Protein AF-A0A958MC51-F1 (afdb_monomer_lite)

Sequence (152 aa):
MKPKHVLAVIFLFAISQLSAQVNYDEGRIQIDGIQLLQDSNDENAYYYLTRFARLSTKEDGSYEILCIKYVGEGESTSGGLFHALIEFSLPQDVVEAVQAKLKQQVGDRAYIAGPVPMKQITNENTNEVGQFNVVSSILTNTNGEDAFTSNV

Structure (mmCIF, N/CA/C/O backbone):
data_AF-A0A958MC51-F1
#
_entry.id   AF-A0A958MC51-F1
#
loop_
_atom_site.group_PDB
_atom_site.id
_atom_site.type_symbol
_atom_site.label_atom_id
_atom_site.label_alt_id
_atom_site.label_comp_id
_atom_site.label_asym_id
_atom_site.label_entity_id
_atom_site.label_seq_id
_atom_site.pdbx_PDB_ins_code
_atom_site.Cartn_x
_atom_site.Cartn_y
_atom_site.Cartn_z
_atom_site.occupancy
_atom_site.B_iso_or_equiv
_atom_site.auth_seq_id
_atom_site.auth_comp_id
_atom_site.auth_asym_id
_atom_site.auth_atom_id
_atom_site.pdbx_PDB_model_num
ATOM 1 N N . MET A 1 1 ? 27.146 39.499 -15.225 1.00 53.25 1 MET A N 1
ATOM 2 C CA . MET A 1 1 ? 26.713 39.032 -13.884 1.00 53.25 1 MET A CA 1
ATOM 3 C C . MET A 1 1 ? 27.917 38.478 -13.137 1.00 53.25 1 MET A C 1
ATOM 5 O O . MET A 1 1 ? 28.660 37.708 -13.729 1.00 53.25 1 MET A O 1
ATOM 9 N N . LYS A 1 2 ? 28.159 38.893 -11.883 1.00 45.25 2 LYS A N 1
ATOM 10 C CA . LYS A 1 2 ? 29.266 38.350 -11.068 1.00 45.25 2 LYS A CA 1
ATOM 11 C C . LYS A 1 2 ? 29.066 36.830 -10.876 1.00 45.25 2 LYS A C 1
ATOM 13 O O . LYS A 1 2 ? 27.921 36.424 -10.675 1.00 45.25 2 LYS A O 1
ATOM 18 N N . PRO A 1 3 ? 30.130 36.004 -10.869 1.00 57.25 3 PRO A N 1
ATOM 19 C CA . PRO A 1 3 ? 30.031 34.534 -10.834 1.00 57.25 3 PRO A CA 1
ATOM 20 C C . PRO A 1 3 ? 29.259 33.994 -9.617 1.00 57.25 3 PRO A C 1
ATOM 22 O O . PRO A 1 3 ? 28.643 32.936 -9.686 1.00 57.25 3 PRO A O 1
ATOM 25 N N . LYS A 1 4 ? 29.193 34.774 -8.531 1.00 51.88 4 LYS A N 1
ATOM 26 C CA . LYS A 1 4 ? 28.418 34.465 -7.319 1.00 51.88 4 LYS A CA 1
ATOM 27 C C . LYS A 1 4 ? 26.897 34.419 -7.544 1.00 51.88 4 LYS A C 1
ATOM 29 O O . LYS A 1 4 ? 26.209 33.710 -6.825 1.00 51.88 4 LYS A O 1
ATOM 34 N N . HIS A 1 5 ? 26.372 35.139 -8.540 1.00 52.62 5 HIS A N 1
ATOM 35 C CA . HIS A 1 5 ? 24.936 35.145 -8.853 1.00 52.62 5 HIS A CA 1
ATOM 36 C C . HIS A 1 5 ? 24.532 34.025 -9.819 1.00 52.62 5 HIS A C 1
ATOM 38 O O . HIS A 1 5 ? 23.377 33.626 -9.828 1.00 52.62 5 HIS A O 1
ATOM 44 N N . VAL A 1 6 ? 25.477 33.491 -10.601 1.00 58.19 6 VAL A N 1
ATOM 45 C CA . VAL A 1 6 ? 25.227 32.358 -11.510 1.00 58.19 6 VAL A CA 1
ATOM 46 C C . VAL A 1 6 ? 25.055 31.062 -10.713 1.00 58.19 6 VAL A C 1
ATOM 48 O O . VAL A 1 6 ? 24.147 30.287 -10.992 1.00 58.19 6 VAL A O 1
ATOM 51 N N . LEU A 1 7 ? 25.854 30.871 -9.657 1.00 56.41 7 LEU A N 1
ATOM 52 C CA . LEU A 1 7 ? 25.758 29.694 -8.788 1.00 56.41 7 LEU A CA 1
ATOM 53 C C . LEU A 1 7 ? 24.426 29.639 -8.013 1.00 56.41 7 LEU A C 1
ATOM 55 O O . LEU A 1 7 ? 23.844 28.571 -7.859 1.00 56.41 7 LEU A O 1
ATOM 59 N N . ALA A 1 8 ? 23.910 30.796 -7.585 1.00 58.12 8 ALA A N 1
ATOM 60 C CA . ALA A 1 8 ? 22.628 30.891 -6.884 1.00 58.12 8 ALA A CA 1
ATOM 61 C C . ALA A 1 8 ? 21.424 30.563 -7.788 1.00 58.12 8 ALA A C 1
ATOM 63 O O . ALA A 1 8 ? 20.458 29.965 -7.327 1.00 58.12 8 ALA A O 1
ATOM 64 N N . VAL A 1 9 ? 21.493 30.905 -9.080 1.00 58.91 9 VAL A N 1
ATOM 65 C CA . VAL A 1 9 ? 20.435 30.590 -10.057 1.00 58.91 9 VAL A CA 1
ATOM 66 C C . VAL A 1 9 ? 20.430 29.100 -10.423 1.00 58.91 9 VAL A C 1
ATOM 68 O O . VAL A 1 9 ? 19.359 28.524 -10.583 1.00 58.91 9 VAL A O 1
ATOM 71 N N . ILE A 1 10 ? 21.599 28.450 -10.477 1.00 58.94 10 ILE A N 1
ATOM 72 C CA . ILE A 1 10 ? 21.706 26.995 -10.703 1.00 58.94 10 ILE A CA 1
ATOM 73 C C . ILE A 1 10 ? 21.159 26.206 -9.503 1.00 58.94 10 ILE A C 1
ATOM 75 O O . ILE A 1 10 ? 20.482 25.200 -9.691 1.00 58.94 10 ILE A O 1
ATOM 79 N N . PHE A 1 11 ? 21.379 26.686 -8.274 1.00 56.31 11 PHE A N 1
ATOM 80 C CA . PHE A 1 11 ? 20.831 26.045 -7.073 1.00 56.31 11 PHE A CA 1
ATOM 81 C C . PHE A 1 11 ? 19.300 26.184 -6.971 1.00 56.31 11 PHE A C 1
ATOM 83 O O . PHE A 1 11 ? 18.637 25.288 -6.459 1.00 56.31 11 PHE A O 1
ATOM 90 N N . LEU A 1 12 ? 18.720 27.266 -7.507 1.00 54.22 12 LEU A N 1
ATOM 91 C CA . LEU A 1 12 ? 17.267 27.486 -7.498 1.00 54.22 12 LEU A CA 1
ATOM 92 C C . LEU A 1 12 ? 16.503 26.568 -8.474 1.00 54.22 12 LEU A C 1
ATOM 94 O O . LEU A 1 12 ? 15.337 26.272 -8.236 1.00 54.22 12 LEU A O 1
ATOM 98 N N . PHE A 1 13 ? 17.153 26.091 -9.543 1.00 54.00 13 PHE A N 1
ATOM 99 C CA . PHE A 1 13 ? 16.552 25.168 -10.519 1.00 54.00 13 PHE A CA 1
ATOM 100 C C . PHE A 1 13 ? 16.554 23.699 -10.068 1.00 54.00 13 PHE A C 1
ATOM 102 O O . PHE A 1 13 ? 15.810 22.895 -10.620 1.00 54.00 13 PHE A O 1
ATOM 109 N N . ALA A 1 14 ? 17.347 23.341 -9.055 1.00 53.62 14 ALA A N 1
ATOM 110 C CA . ALA A 1 14 ? 17.442 21.966 -8.557 1.00 53.62 14 ALA A CA 1
ATOM 111 C C . ALA A 1 14 ? 16.304 21.572 -7.591 1.00 53.62 14 ALA A C 1
ATOM 113 O O . ALA A 1 14 ? 16.245 20.429 -7.153 1.00 53.62 14 ALA A O 1
ATOM 114 N N . ILE A 1 15 ? 15.416 22.510 -7.233 1.00 54.56 15 ILE A N 1
ATOM 115 C CA . ILE A 1 15 ? 14.360 22.306 -6.221 1.00 54.56 15 ILE A CA 1
ATOM 116 C C . ILE A 1 15 ? 12.988 22.039 -6.869 1.00 54.56 15 ILE A C 1
ATOM 118 O O . ILE A 1 15 ? 12.050 21.593 -6.212 1.00 54.56 15 ILE A O 1
ATOM 122 N N . SER A 1 16 ? 12.842 22.270 -8.172 1.00 48.97 16 SER A N 1
ATOM 123 C CA . SER A 1 16 ? 11.618 21.927 -8.893 1.00 48.97 16 SER A CA 1
ATOM 124 C C . SER A 1 16 ? 11.650 20.464 -9.334 1.00 48.97 16 SER A C 1
ATOM 126 O O . SER A 1 16 ? 12.614 20.067 -9.977 1.00 48.97 16 SER A O 1
ATOM 128 N N . GLN A 1 17 ? 10.550 19.737 -9.102 1.00 47.09 17 GLN A N 1
ATOM 129 C CA . GLN A 1 17 ? 10.230 18.387 -9.610 1.00 47.09 17 GLN A CA 1
ATOM 130 C C . GLN A 1 17 ? 10.536 17.189 -8.674 1.00 47.09 17 GLN A C 1
ATOM 132 O O . GLN A 1 17 ? 11.010 16.156 -9.126 1.00 47.09 17 GLN A O 1
ATOM 137 N N . LEU A 1 18 ? 10.187 17.259 -7.381 1.00 50.78 18 LEU A N 1
ATOM 138 C CA . LEU A 1 18 ? 9.808 16.047 -6.626 1.00 50.78 18 LEU A CA 1
ATOM 139 C C . LEU A 1 18 ? 8.283 16.003 -6.506 1.00 50.78 18 LEU A C 1
ATOM 141 O O . LEU A 1 18 ? 7.686 16.305 -5.476 1.00 50.78 18 LEU A O 1
ATOM 145 N N . SER A 1 19 ? 7.621 15.709 -7.612 1.00 52.91 19 SER A N 1
ATOM 146 C CA . SER A 1 19 ? 6.222 15.305 -7.596 1.00 52.91 19 SER A CA 1
ATOM 147 C C . SER A 1 19 ? 6.164 13.996 -8.354 1.00 52.91 19 SER A C 1
ATOM 149 O O . SER A 1 19 ? 6.479 13.968 -9.538 1.00 52.91 19 SER A O 1
ATOM 151 N N . ALA A 1 20 ? 5.827 12.920 -7.645 1.00 58.19 20 ALA A N 1
ATOM 152 C CA . ALA A 1 20 ? 5.532 11.629 -8.245 1.00 58.19 20 ALA A CA 1
ATOM 153 C C . ALA A 1 20 ? 4.269 11.793 -9.098 1.00 58.19 20 ALA A C 1
ATOM 155 O O . ALA A 1 20 ? 3.140 11.703 -8.611 1.00 58.19 20 ALA A O 1
ATOM 156 N N . GLN A 1 21 ? 4.473 12.162 -10.355 1.00 72.62 21 GLN A N 1
ATOM 157 C CA . GLN A 1 21 ? 3.451 12.191 -11.378 1.00 72.62 21 GLN A CA 1
ATOM 158 C C . GLN A 1 21 ? 3.576 10.870 -12.129 1.00 72.62 21 GLN A C 1
ATOM 160 O O . GLN A 1 21 ? 4.661 10.477 -12.540 1.00 72.62 21 GLN A O 1
ATOM 165 N N . VAL A 1 22 ? 2.469 10.148 -12.238 1.00 75.75 22 VAL A N 1
ATOM 166 C CA . VAL A 1 22 ? 2.432 8.849 -12.909 1.00 75.75 22 VAL A CA 1
ATOM 167 C C . VAL A 1 22 ? 1.743 8.986 -14.256 1.00 75.75 22 VAL A C 1
ATOM 169 O O . VAL A 1 22 ? 0.807 9.777 -14.410 1.00 75.75 22 VAL A O 1
ATOM 172 N N . ASN A 1 23 ? 2.188 8.196 -15.225 1.00 77.50 23 ASN A N 1
ATOM 173 C CA . ASN A 1 23 ? 1.525 8.077 -16.514 1.00 77.50 23 ASN A CA 1
ATOM 174 C C . ASN A 1 23 ? 0.292 7.172 -16.341 1.00 77.50 23 ASN A C 1
ATOM 176 O O . ASN A 1 23 ? 0.410 5.971 -16.106 1.00 77.50 23 ASN A O 1
ATOM 180 N N . TYR A 1 24 ? -0.909 7.757 -16.393 1.00 75.56 24 TYR A N 1
ATOM 181 C CA . TYR A 1 24 ? -2.165 7.016 -16.193 1.00 75.56 24 TYR A CA 1
ATOM 182 C C . TYR A 1 24 ? -2.581 6.191 -17.420 1.00 75.56 24 TYR A C 1
ATOM 184 O O . TYR A 1 24 ? -3.139 5.096 -17.273 1.00 75.56 24 TYR A O 1
ATOM 192 N N . ASP A 1 25 ? -2.299 6.719 -18.612 1.00 74.00 25 ASP A N 1
ATOM 193 C CA . ASP A 1 25 ? -2.721 6.135 -19.888 1.00 74.00 25 ASP A CA 1
ATOM 194 C C . ASP A 1 25 ? -1.601 5.341 -20.576 1.00 74.00 25 ASP A C 1
ATOM 196 O O . ASP A 1 25 ? -1.862 4.310 -21.197 1.00 74.00 25 ASP A O 1
ATOM 200 N N . GLU A 1 26 ? -0.349 5.775 -20.423 1.00 76.69 26 GLU A N 1
ATOM 201 C CA . GLU A 1 26 ? 0.831 5.178 -21.059 1.00 76.69 26 GLU A CA 1
ATOM 202 C C . GLU A 1 26 ? 1.701 4.428 -20.041 1.00 76.69 26 GLU A C 1
ATOM 204 O O . GLU A 1 26 ? 1.719 4.757 -18.859 1.00 76.69 26 GLU A O 1
ATOM 209 N N . GLY A 1 27 ? 2.408 3.380 -20.479 1.00 77.31 27 GLY A N 1
ATOM 210 C CA . GLY A 1 27 ? 3.304 2.614 -19.598 1.00 77.31 27 GLY A CA 1
ATOM 211 C C . GLY A 1 27 ? 2.596 1.801 -18.503 1.00 77.31 27 GLY A C 1
ATOM 212 O O . GLY A 1 27 ? 3.249 1.282 -17.599 1.00 77.31 27 GLY A O 1
ATOM 213 N N . ARG A 1 28 ? 1.264 1.661 -18.568 1.00 88.56 28 ARG A N 1
ATOM 214 C CA . ARG A 1 28 ? 0.487 0.857 -17.616 1.00 88.56 28 ARG A CA 1
ATOM 215 C C . ARG A 1 28 ? 0.729 -0.633 -17.830 1.00 88.56 28 ARG A C 1
ATOM 217 O O . ARG A 1 28 ? 0.524 -1.161 -18.922 1.00 88.56 28 ARG A O 1
ATOM 224 N N . ILE A 1 29 ? 1.061 -1.326 -16.748 1.00 92.94 29 ILE A N 1
ATOM 225 C CA . ILE A 1 29 ? 1.301 -2.771 -16.741 1.00 92.94 29 ILE A CA 1
ATOM 226 C C . ILE A 1 29 ? 0.417 -3.412 -15.672 1.00 92.94 29 ILE A C 1
ATOM 228 O O . ILE A 1 29 ? 0.123 -2.803 -14.646 1.00 92.94 29 ILE A O 1
ATOM 232 N N . GLN A 1 30 ? -0.027 -4.646 -15.904 1.00 93.75 30 GLN A N 1
ATOM 233 C CA . GLN A 1 30 ? -0.731 -5.433 -14.899 1.00 93.75 30 GLN A CA 1
ATOM 234 C C . GLN A 1 30 ? -0.004 -6.755 -14.673 1.00 93.75 30 GLN A C 1
ATOM 236 O O . GLN A 1 30 ? 0.207 -7.518 -15.612 1.00 93.75 30 GLN A O 1
ATOM 241 N N . ILE A 1 31 ? 0.354 -7.028 -13.420 1.00 94.44 31 ILE A N 1
ATOM 242 C CA . ILE A 1 31 ? 1.062 -8.243 -13.000 1.00 94.44 31 ILE A CA 1
ATOM 243 C C . ILE A 1 31 ? 0.278 -8.861 -11.849 1.00 94.44 31 ILE A C 1
ATOM 245 O O . ILE A 1 31 ? 0.003 -8.189 -10.863 1.00 94.44 31 ILE A O 1
ATOM 249 N N . ASP A 1 32 ? -0.126 -10.126 -11.983 1.00 91.69 32 ASP A N 1
ATOM 250 C CA . ASP A 1 32 ? -0.920 -10.856 -10.977 1.00 91.69 32 ASP A CA 1
ATOM 251 C C . ASP A 1 32 ? -2.171 -10.097 -10.500 1.00 91.69 32 ASP A C 1
ATOM 253 O O . ASP A 1 32 ? -2.598 -10.163 -9.348 1.00 91.69 32 ASP A O 1
ATOM 257 N N . GLY A 1 33 ? -2.773 -9.332 -11.408 1.00 90.31 33 GLY A N 1
ATOM 258 C CA . GLY A 1 33 ? -3.933 -8.508 -11.107 1.00 90.31 33 GLY A CA 1
ATOM 259 C C . GLY A 1 33 ? -3.614 -7.153 -10.469 1.00 90.31 33 GLY A C 1
ATOM 260 O O . GLY A 1 33 ? -4.533 -6.346 -10.371 1.00 90.31 33 GLY A O 1
ATOM 261 N N . ILE A 1 34 ? -2.366 -6.874 -10.084 1.00 92.56 34 ILE A N 1
ATOM 262 C CA . ILE A 1 34 ? -1.908 -5.591 -9.533 1.00 92.56 34 ILE A CA 1
ATOM 263 C C . ILE A 1 34 ? -1.566 -4.647 -10.683 1.00 92.56 34 ILE A C 1
ATOM 265 O O . ILE A 1 34 ? -0.808 -5.000 -11.587 1.00 92.56 34 ILE A O 1
ATOM 269 N N . GLN A 1 35 ? -2.143 -3.448 -10.651 1.00 93.62 35 GLN A N 1
ATOM 270 C CA . GLN A 1 35 ? -1.885 -2.417 -11.648 1.00 93.62 35 GLN A CA 1
ATOM 271 C C . GLN A 1 35 ? -0.650 -1.608 -11.255 1.00 93.62 35 GLN A C 1
ATOM 273 O O . GLN A 1 35 ? -0.570 -1.095 -10.139 1.00 93.62 35 GLN A O 1
ATOM 278 N N . LEU A 1 36 ? 0.273 -1.480 -12.202 1.00 94.50 36 LEU A N 1
ATOM 279 C CA . LEU A 1 36 ? 1.492 -0.694 -12.114 1.00 94.50 36 LEU A CA 1
ATOM 280 C C . LEU A 1 36 ? 1.403 0.492 -13.075 1.00 94.50 36 LEU A C 1
ATOM 282 O O . LEU A 1 36 ? 1.006 0.331 -14.233 1.00 94.50 36 LEU A O 1
ATOM 286 N N . LEU A 1 37 ? 1.775 1.668 -12.586 1.00 93.69 37 LEU A N 1
ATOM 287 C CA . LEU A 1 37 ? 1.835 2.914 -13.340 1.00 93.69 37 LEU A CA 1
ATOM 288 C C . LEU A 1 37 ? 3.278 3.402 -13.372 1.00 93.69 37 LEU A C 1
ATOM 290 O O . LEU A 1 37 ? 3.907 3.519 -12.321 1.00 93.69 37 LEU A O 1
ATOM 294 N N . GLN A 1 38 ? 3.792 3.675 -14.564 1.00 94.38 38 GLN A N 1
ATOM 295 C CA . GLN A 1 38 ? 5.144 4.194 -14.738 1.00 94.38 38 GLN A CA 1
ATOM 296 C C . GLN A 1 38 ? 5.236 5.634 -14.211 1.00 94.38 38 GLN A C 1
ATOM 298 O O . GLN A 1 38 ? 4.301 6.424 -14.386 1.00 94.38 38 GLN A O 1
ATOM 303 N N . ASP A 1 39 ? 6.349 5.977 -13.568 1.00 91.50 39 ASP A N 1
ATOM 304 C CA . ASP A 1 39 ? 6.671 7.363 -13.224 1.00 91.50 39 ASP A CA 1
ATOM 305 C C . ASP A 1 39 ? 6.864 8.187 -14.508 1.00 91.50 39 ASP A C 1
ATOM 307 O O . ASP A 1 39 ? 7.428 7.711 -15.495 1.00 91.50 39 ASP A O 1
ATOM 311 N N . SER A 1 40 ? 6.390 9.432 -14.518 1.00 88.88 40 SER A N 1
ATOM 312 C CA . SER A 1 40 ? 6.496 10.301 -15.693 1.00 88.88 40 SER A CA 1
ATOM 313 C C . SER A 1 40 ? 7.914 10.824 -15.937 1.00 88.88 40 SER A C 1
ATOM 315 O O . SER A 1 40 ? 8.200 11.316 -17.025 1.00 88.88 40 SER A O 1
ATOM 317 N N . ASN A 1 41 ? 8.782 10.771 -14.926 1.00 89.69 41 ASN A N 1
ATOM 318 C CA . ASN A 1 41 ? 10.146 11.296 -14.948 1.00 89.69 41 ASN A CA 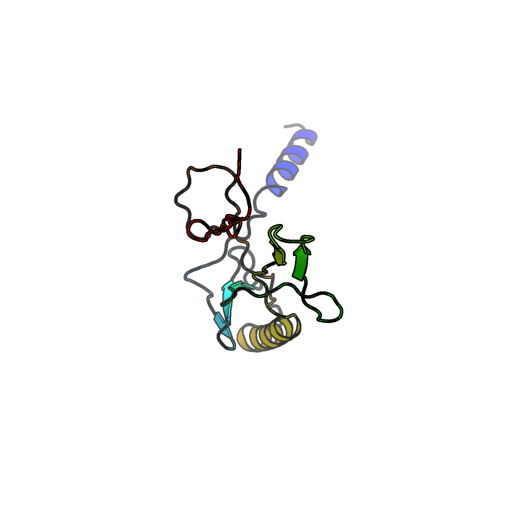1
ATOM 319 C C . ASN A 1 41 ? 11.217 10.189 -14.909 1.00 89.69 41 ASN A C 1
ATOM 321 O O . ASN A 1 41 ? 12.371 10.466 -15.237 1.00 89.69 41 ASN A O 1
ATOM 325 N N . ASP A 1 42 ? 10.864 8.957 -14.525 1.00 91.12 42 ASP A N 1
ATOM 326 C CA . ASP A 1 42 ? 11.756 7.789 -14.533 1.00 91.12 42 ASP A CA 1
ATOM 327 C C . ASP A 1 42 ? 11.093 6.585 -15.218 1.00 91.12 42 ASP A C 1
ATOM 329 O O . ASP A 1 42 ? 10.239 5.902 -14.654 1.00 91.12 42 ASP A O 1
ATOM 333 N N . GLU A 1 43 ? 11.559 6.265 -16.428 1.00 92.00 43 GLU A N 1
ATOM 334 C CA . GLU A 1 43 ? 11.046 5.151 -17.233 1.00 92.00 43 GLU A CA 1
ATOM 335 C C . GLU A 1 43 ? 11.221 3.768 -16.567 1.00 92.00 43 GLU A C 1
ATOM 337 O O . GLU A 1 43 ? 10.575 2.793 -16.966 1.00 92.00 43 GLU A O 1
ATOM 342 N N . ASN A 1 44 ? 12.087 3.652 -15.556 1.00 95.12 44 ASN A N 1
ATOM 343 C CA . ASN A 1 44 ? 12.310 2.406 -14.823 1.00 95.12 44 ASN A CA 1
ATOM 344 C C . ASN A 1 44 ? 11.505 2.329 -13.520 1.00 95.12 44 ASN A C 1
ATOM 346 O O . ASN A 1 44 ? 11.443 1.251 -12.928 1.00 95.12 44 ASN A O 1
ATOM 350 N N . ALA A 1 45 ? 10.895 3.423 -13.067 1.00 95.44 45 ALA A N 1
ATOM 351 C CA . ALA A 1 45 ? 10.141 3.463 -11.822 1.00 95.44 45 ALA A CA 1
ATOM 352 C C . ALA A 1 45 ? 8.658 3.177 -12.063 1.00 95.44 45 ALA A C 1
ATOM 354 O O . ALA A 1 45 ? 8.031 3.750 -12.953 1.00 95.44 45 ALA A O 1
ATOM 355 N N . TYR A 1 46 ? 8.081 2.308 -11.235 1.00 95.19 46 TYR A N 1
ATOM 356 C CA . TYR A 1 46 ? 6.671 1.940 -11.307 1.00 95.19 46 TYR A CA 1
ATOM 357 C C . TYR A 1 46 ? 6.022 2.004 -9.923 1.00 95.19 46 TYR A C 1
ATOM 359 O O . TYR A 1 46 ? 6.544 1.457 -8.952 1.00 95.19 46 TYR A O 1
ATOM 367 N N . TYR A 1 47 ? 4.849 2.621 -9.828 1.00 94.06 47 TYR A N 1
ATOM 368 C CA . TYR A 1 47 ? 4.030 2.641 -8.615 1.00 94.06 47 TYR A CA 1
ATOM 369 C C . TYR A 1 47 ? 2.877 1.658 -8.736 1.00 94.06 47 TYR A C 1
ATOM 371 O O . TYR A 1 47 ? 2.287 1.522 -9.808 1.00 94.06 47 TYR A O 1
ATOM 379 N N . TYR A 1 48 ? 2.512 1.001 -7.638 1.00 92.69 48 TYR A N 1
ATOM 380 C CA . TYR A 1 48 ? 1.363 0.102 -7.621 1.00 92.69 48 TYR A CA 1
ATOM 381 C C . TYR A 1 48 ? 0.096 0.795 -7.118 1.00 92.69 48 TYR A C 1
ATOM 383 O O . TYR A 1 48 ? 0.116 1.587 -6.174 1.00 92.69 48 TYR A O 1
ATOM 391 N N . LEU A 1 49 ? -1.039 0.434 -7.712 1.00 88.81 49 LEU A N 1
ATOM 392 C CA . LEU A 1 49 ? -2.356 0.711 -7.150 1.00 88.81 49 LEU A CA 1
ATOM 393 C C . LEU A 1 49 ? -2.813 -0.493 -6.332 1.00 88.81 49 LEU A C 1
ATOM 395 O O . LEU A 1 49 ? -2.938 -1.605 -6.853 1.00 88.81 49 LEU A O 1
ATOM 399 N N . THR A 1 50 ? -3.081 -0.270 -5.045 1.00 80.50 50 THR A N 1
ATOM 400 C CA . THR A 1 50 ? -3.700 -1.307 -4.222 1.00 80.50 50 THR A CA 1
ATOM 401 C C . THR A 1 50 ? -5.161 -1.507 -4.625 1.00 80.50 50 THR A C 1
ATOM 403 O O . THR A 1 50 ? -5.887 -0.558 -4.919 1.00 80.50 50 THR A O 1
ATOM 406 N N . ARG A 1 51 ? -5.601 -2.767 -4.639 1.00 74.88 51 ARG A N 1
ATOM 407 C CA . ARG A 1 51 ? -6.984 -3.138 -4.974 1.00 74.88 51 ARG A CA 1
ATOM 408 C C . ARG A 1 51 ? -7.914 -3.113 -3.770 1.00 74.88 51 ARG A C 1
ATOM 410 O O . ARG A 1 51 ? -9.125 -3.033 -3.946 1.00 74.88 51 ARG A O 1
ATOM 417 N N . PHE A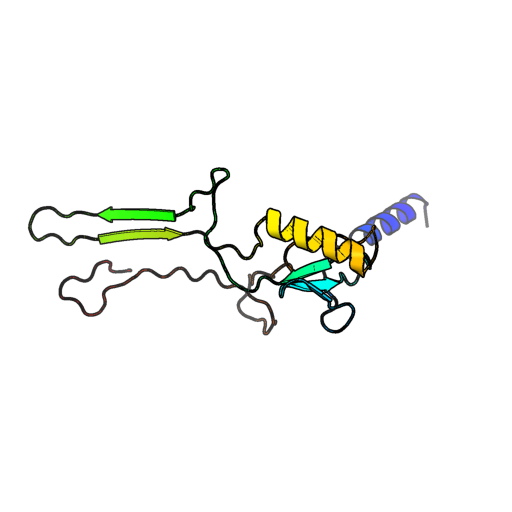 1 52 ? -7.361 -3.254 -2.572 1.00 79.56 52 PHE A N 1
ATOM 418 C CA . PHE A 1 52 ? -8.124 -3.358 -1.341 1.00 79.56 52 PHE A CA 1
ATOM 419 C C . PHE A 1 52 ? -7.340 -2.739 -0.191 1.00 79.56 52 PHE A C 1
ATOM 421 O O . PHE A 1 52 ? -6.118 -2.857 -0.105 1.00 79.56 52 PHE A O 1
ATOM 428 N N . ALA A 1 53 ? -8.071 -2.073 0.693 1.00 82.44 53 ALA A N 1
ATOM 429 C CA . ALA A 1 53 ? -7.532 -1.638 1.965 1.00 82.44 53 ALA A CA 1
ATOM 430 C C . ALA A 1 53 ? -7.343 -2.858 2.879 1.00 82.44 53 ALA A C 1
ATOM 432 O O . ALA A 1 53 ? -8.107 -3.826 2.795 1.00 82.44 53 ALA A O 1
ATOM 433 N N . ARG A 1 54 ? -6.345 -2.814 3.758 1.00 84.19 54 ARG A N 1
ATOM 434 C CA . ARG A 1 54 ? -6.083 -3.880 4.736 1.00 84.19 54 ARG A CA 1
ATOM 435 C C . ARG A 1 54 ? -5.907 -3.306 6.135 1.00 84.19 54 ARG A C 1
ATOM 437 O O . ARG A 1 54 ? -5.581 -2.134 6.277 1.00 84.19 54 ARG A O 1
ATOM 444 N N . LEU A 1 55 ? -6.086 -4.139 7.156 1.00 87.38 55 LEU A N 1
ATOM 445 C CA . LEU A 1 55 ? -5.660 -3.791 8.511 1.00 87.38 55 LEU A CA 1
ATOM 446 C C . LEU A 1 55 ? -4.134 -3.759 8.570 1.00 87.38 55 LEU A C 1
ATOM 448 O O . LEU A 1 55 ? -3.484 -4.650 8.018 1.00 87.38 55 LEU A O 1
ATOM 452 N N . SER A 1 56 ? -3.589 -2.756 9.253 1.00 85.25 56 SER A N 1
ATOM 453 C CA . SER A 1 56 ? -2.165 -2.709 9.565 1.00 85.25 56 SER A CA 1
ATOM 454 C C . SER A 1 56 ? -1.771 -3.906 10.433 1.00 85.25 56 SER A C 1
ATOM 456 O O . SER A 1 56 ? -2.566 -4.409 11.240 1.00 85.25 56 SER A O 1
ATOM 458 N N . THR A 1 57 ? -0.537 -4.362 10.260 1.00 86.69 57 THR A N 1
ATOM 459 C CA . THR A 1 57 ? 0.061 -5.472 11.002 1.00 86.69 57 THR A CA 1
ATOM 460 C C . THR A 1 57 ? 1.411 -5.058 11.562 1.00 86.69 57 THR A C 1
ATOM 462 O O . THR A 1 57 ? 2.189 -4.399 10.876 1.00 86.69 57 THR A O 1
ATOM 465 N N . LYS A 1 58 ? 1.721 -5.511 12.775 1.00 85.56 58 LYS A N 1
ATOM 466 C CA . LYS A 1 58 ? 3.042 -5.360 13.393 1.00 85.56 58 LYS A CA 1
ATOM 467 C C . LYS A 1 58 ? 4.075 -6.267 12.722 1.00 85.56 58 LYS A C 1
ATOM 469 O O . LYS A 1 58 ? 3.735 -7.139 11.924 1.00 85.56 58 LYS A O 1
ATOM 474 N N . GLU A 1 59 ? 5.337 -6.117 13.121 1.00 85.06 59 GLU A N 1
ATOM 475 C CA . GLU A 1 59 ? 6.452 -6.960 12.661 1.00 85.06 59 GLU A CA 1
ATOM 476 C C . GLU A 1 59 ? 6.237 -8.461 12.930 1.00 85.06 59 GLU A C 1
ATOM 478 O O . GLU A 1 59 ? 6.710 -9.298 12.167 1.00 85.06 59 GLU A O 1
ATOM 483 N N . ASP A 1 60 ? 5.494 -8.813 13.984 1.00 89.00 60 ASP A N 1
ATOM 484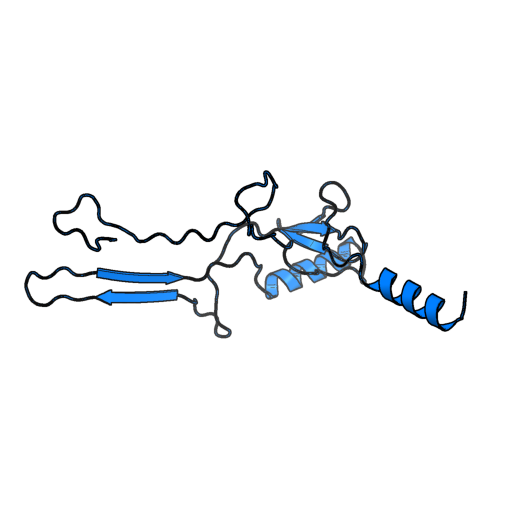 C CA . ASP A 1 60 ? 5.150 -10.200 14.326 1.00 89.00 60 ASP A CA 1
ATOM 485 C C . ASP A 1 60 ? 3.933 -10.752 13.552 1.00 89.00 60 ASP A C 1
ATOM 487 O O . ASP A 1 60 ? 3.541 -11.903 13.750 1.00 89.00 60 ASP A O 1
ATOM 491 N N . GLY A 1 61 ? 3.330 -9.943 12.673 1.00 85.38 61 GLY A N 1
ATOM 492 C CA . GLY A 1 61 ? 2.154 -10.290 11.874 1.00 85.38 61 GLY A CA 1
ATOM 493 C C . GLY A 1 61 ? 0.810 -10.125 12.592 1.00 85.38 61 GLY A C 1
ATOM 494 O O . GLY A 1 61 ? -0.234 -10.343 11.975 1.00 85.38 61 GLY A O 1
ATOM 495 N N . SER A 1 62 ? 0.791 -9.730 13.869 1.00 88.38 62 SER A N 1
ATOM 496 C CA . SER A 1 62 ? -0.457 -9.427 14.579 1.00 88.38 62 SER A CA 1
ATOM 497 C C . SER A 1 62 ? -1.075 -8.110 14.096 1.00 88.38 62 SER A C 1
ATOM 499 O O . SER A 1 62 ? -0.366 -7.180 13.712 1.00 88.38 62 SER A O 1
ATOM 501 N N . TYR A 1 63 ? -2.408 -8.008 14.107 1.00 89.81 63 TYR A N 1
ATOM 502 C CA . TYR A 1 63 ? -3.102 -6.794 13.668 1.00 89.81 63 TYR A CA 1
ATOM 503 C C . TYR A 1 63 ? -2.925 -5.627 14.645 1.00 89.81 63 TYR A C 1
ATOM 505 O O . TYR A 1 63 ? -3.013 -5.790 15.865 1.00 89.81 63 TYR A O 1
ATOM 513 N N . GLU A 1 64 ? -2.776 -4.421 14.100 1.00 86.12 64 GLU A N 1
ATOM 514 C CA . GLU A 1 64 ? -2.830 -3.171 14.860 1.00 86.12 64 GLU A CA 1
ATOM 515 C C . GLU A 1 64 ? -4.281 -2.742 15.087 1.00 86.12 64 GLU A C 1
ATOM 517 O O . GLU A 1 64 ? -4.815 -1.822 14.458 1.00 86.12 64 GLU A O 1
ATOM 522 N N . ILE A 1 65 ? -4.929 -3.457 16.004 1.00 89.62 65 ILE A N 1
ATOM 523 C CA . ILE A 1 65 ? -6.281 -3.165 16.470 1.00 89.62 65 ILE A CA 1
ATOM 524 C C . ILE A 1 65 ? -6.313 -3.058 17.994 1.00 89.62 65 ILE A C 1
ATOM 526 O O . ILE A 1 65 ? -5.609 -3.773 18.708 1.00 89.62 65 ILE A O 1
ATOM 530 N N . LEU A 1 66 ? -7.172 -2.179 18.495 1.00 85.00 66 LEU A N 1
ATOM 531 C CA . LEU A 1 66 ? -7.476 -2.014 19.909 1.00 85.00 66 LEU A CA 1
ATOM 532 C C . LEU A 1 66 ? -8.983 -2.164 20.100 1.00 85.00 66 LEU A C 1
ATOM 534 O O . LEU A 1 66 ? -9.770 -1.468 19.463 1.00 85.00 66 LEU A O 1
ATOM 538 N N . CYS A 1 67 ? -9.370 -3.056 21.009 1.00 87.38 67 CYS A N 1
ATOM 539 C CA . CYS A 1 67 ? -10.749 -3.228 21.439 1.00 87.38 67 CYS A CA 1
ATOM 540 C C . CYS A 1 67 ? -10.807 -3.144 22.966 1.00 87.38 67 CYS A C 1
ATOM 542 O O . CYS A 1 67 ? -10.200 -3.961 23.657 1.00 87.38 67 CYS A O 1
ATOM 544 N N . ILE A 1 68 ? -11.518 -2.151 23.491 1.00 83.94 68 ILE A N 1
ATOM 545 C CA . ILE A 1 68 ? -11.766 -1.981 24.926 1.00 83.94 68 ILE A CA 1
ATOM 546 C C . ILE A 1 68 ? -13.264 -2.118 25.146 1.00 83.94 68 ILE A C 1
ATOM 548 O O . ILE A 1 68 ? -14.032 -1.477 24.439 1.00 83.94 68 ILE A O 1
ATOM 552 N N . LYS A 1 69 ? -13.680 -2.910 26.137 1.00 81.69 69 LYS A N 1
ATOM 553 C CA . LYS A 1 69 ? -15.075 -2.989 26.583 1.00 81.69 69 LYS A CA 1
ATOM 554 C C . LYS A 1 69 ? -15.207 -2.361 27.968 1.00 81.69 69 LYS A C 1
ATOM 556 O O . LYS A 1 69 ? -14.528 -2.784 28.900 1.00 81.69 69 LYS A O 1
ATOM 561 N N . TYR A 1 70 ? -16.095 -1.387 28.108 1.00 81.56 70 TYR A N 1
ATOM 562 C CA . TYR A 1 70 ? -16.477 -0.805 29.389 1.00 81.56 70 TYR A CA 1
ATOM 563 C C . TYR A 1 70 ? -17.598 -1.644 30.001 1.00 81.56 70 TYR A C 1
ATOM 565 O O . TYR A 1 70 ? -18.619 -1.889 29.353 1.00 81.56 70 TYR A O 1
ATOM 573 N N . VAL A 1 71 ? -17.411 -2.106 31.235 1.00 78.75 71 VAL A N 1
ATOM 574 C CA . VAL A 1 71 ? -18.420 -2.868 31.980 1.00 78.75 71 VAL A CA 1
ATOM 575 C C . VAL A 1 71 ? -18.927 -1.980 33.107 1.00 78.75 71 VAL A C 1
ATOM 577 O O . VAL A 1 71 ? -18.142 -1.580 33.963 1.00 78.75 71 VAL A O 1
ATOM 580 N N . GLY A 1 72 ? -20.213 -1.641 33.064 1.00 72.56 72 GLY A N 1
ATOM 581 C CA . GLY A 1 72 ? -20.888 -0.947 34.154 1.00 72.56 72 GLY A CA 1
ATOM 582 C C . GLY A 1 72 ? -21.206 -1.895 35.313 1.00 72.56 72 GLY A C 1
ATOM 583 O O . GLY A 1 72 ? -21.342 -3.104 35.118 1.00 72.56 72 GLY A O 1
ATOM 584 N N . GLU A 1 73 ? -21.321 -1.355 36.525 1.00 76.25 73 GLU A N 1
ATOM 585 C CA . GLU A 1 73 ? -21.876 -2.072 37.678 1.00 76.25 73 GLU A CA 1
ATOM 586 C C . GLU A 1 73 ? -23.400 -1.849 37.770 1.00 76.25 73 GLU A C 1
ATOM 588 O O . GLU A 1 73 ? -23.885 -0.730 37.592 1.00 76.25 73 GLU A O 1
ATOM 593 N N . GLY A 1 74 ? -24.176 -2.898 38.068 1.00 72.75 74 GLY A N 1
ATOM 594 C CA . GLY A 1 74 ? -25.639 -2.810 38.211 1.00 72.75 74 GLY A CA 1
ATOM 595 C C . GLY A 1 74 ? -26.379 -2.629 36.878 1.00 72.75 74 GLY A C 1
ATOM 596 O O . GLY A 1 74 ? -26.066 -3.315 35.911 1.00 72.75 74 GLY A O 1
ATOM 597 N N . GLU A 1 75 ? -27.355 -1.714 36.823 1.00 58.72 75 GLU A N 1
ATOM 598 C CA . GLU A 1 75 ? -28.088 -1.354 35.588 1.00 58.72 75 GLU A CA 1
ATOM 599 C C . GLU A 1 75 ? -27.368 -0.283 34.746 1.00 58.72 75 GLU A C 1
ATOM 601 O O . GLU A 1 75 ? -27.966 0.345 33.878 1.00 58.72 75 GLU A O 1
ATOM 606 N N . SER A 1 76 ? -26.080 -0.029 35.006 1.00 61.94 76 SER A N 1
ATOM 607 C CA . SER A 1 76 ? -25.327 0.968 34.243 1.00 61.94 76 SER A CA 1
ATOM 608 C C . SER A 1 76 ? -24.852 0.428 32.894 1.00 61.94 76 SER A C 1
ATOM 610 O O . SER A 1 76 ? -24.477 -0.736 32.731 1.00 61.94 76 SER A O 1
ATOM 612 N N . THR A 1 77 ? -24.871 1.308 31.900 1.00 57.94 77 THR A N 1
ATOM 613 C CA . THR A 1 77 ? -24.669 0.968 30.495 1.00 57.94 77 THR A CA 1
ATOM 614 C C . THR A 1 77 ? -23.238 0.483 30.196 1.00 57.94 77 THR A C 1
ATOM 616 O O . THR A 1 77 ? -22.256 1.064 30.656 1.00 57.94 77 THR A O 1
ATOM 619 N N . SER A 1 78 ? -23.104 -0.570 29.372 1.00 69.19 78 SER A N 1
ATOM 620 C CA . SER A 1 78 ? -21.828 -1.179 28.931 1.00 69.19 78 SER A CA 1
ATOM 621 C C . SER A 1 78 ? -21.459 -0.821 27.483 1.00 69.19 78 SER A C 1
ATOM 623 O O . SER A 1 78 ? -22.308 -0.888 26.598 1.00 69.19 78 SER A O 1
ATOM 625 N N . GLY A 1 79 ? -20.188 -0.478 27.238 1.00 73.62 79 GLY A N 1
ATOM 626 C CA . GLY A 1 79 ? -19.711 0.112 25.979 1.00 73.62 79 GLY A CA 1
ATOM 627 C C . GLY A 1 79 ? -18.384 -0.390 25.475 1.00 73.62 79 GLY A C 1
ATOM 628 O O . GLY A 1 79 ? -17.866 -1.382 25.977 1.00 73.62 79 GLY A O 1
ATOM 629 N N . GLY A 1 80 ? -17.780 0.348 24.543 1.00 77.50 80 GLY A N 1
ATOM 630 C CA . GLY A 1 80 ? -16.408 0.077 24.146 1.00 77.50 80 GLY A CA 1
ATOM 631 C C . GLY A 1 80 ? -15.784 1.060 23.163 1.00 77.50 80 GLY A C 1
ATOM 632 O O . GLY A 1 80 ? -16.457 1.907 22.584 1.00 77.50 80 GLY A O 1
ATOM 633 N N . LEU A 1 81 ? -14.474 0.907 22.985 1.00 80.62 81 LEU A N 1
ATOM 634 C CA . LEU A 1 81 ? -13.666 1.571 21.971 1.00 80.62 81 LEU A CA 1
ATOM 635 C C . LEU A 1 81 ? -13.157 0.510 20.998 1.00 80.62 81 LEU A C 1
ATOM 637 O O . LEU A 1 81 ? -12.517 -0.449 21.425 1.00 80.62 81 LEU A O 1
ATOM 641 N N . PHE A 1 82 ? -13.391 0.718 19.706 1.00 83.56 82 PHE A N 1
ATOM 642 C CA . PHE A 1 82 ? -12.736 -0.030 18.640 1.00 83.56 82 PHE A CA 1
ATOM 643 C C . PHE A 1 82 ? -11.881 0.931 17.816 1.00 83.56 82 PHE A C 1
ATOM 645 O O . PHE A 1 82 ? -12.388 1.915 17.282 1.00 83.56 82 PHE A O 1
ATOM 652 N N . HIS A 1 83 ? -10.584 0.652 17.729 1.00 83.19 83 HIS A N 1
ATOM 653 C CA . HIS A 1 83 ? -9.635 1.421 16.937 1.00 83.19 83 HIS A CA 1
ATOM 654 C C . HIS A 1 83 ? -8.832 0.472 16.052 1.00 83.19 83 HIS A C 1
ATOM 656 O O . HIS A 1 83 ? -8.365 -0.569 16.513 1.00 83.19 83 HIS A O 1
ATOM 662 N N . ALA A 1 84 ? -8.680 0.835 14.785 1.00 84.75 84 ALA A N 1
ATOM 663 C CA . ALA A 1 84 ? -7.959 0.052 13.800 1.00 84.75 84 ALA A CA 1
ATOM 664 C C . ALA A 1 84 ? -7.242 0.989 12.831 1.00 84.75 84 ALA A C 1
ATOM 666 O O . ALA A 1 84 ? -7.815 1.996 12.407 1.00 84.75 84 ALA A O 1
ATOM 667 N N . LEU A 1 85 ? -6.016 0.628 12.458 1.00 81.44 85 LEU A N 1
ATOM 668 C CA . LEU A 1 85 ? -5.292 1.302 11.390 1.00 81.44 85 LEU A CA 1
ATOM 669 C C . LEU A 1 85 ? -5.530 0.566 10.069 1.00 81.44 85 LEU A C 1
ATOM 671 O O . LEU A 1 85 ? -5.378 -0.654 9.990 1.00 81.44 85 LEU A O 1
ATOM 675 N N . ILE A 1 86 ? -5.914 1.317 9.039 1.00 82.12 86 ILE A N 1
ATOM 676 C CA . ILE A 1 86 ? -6.152 0.803 7.691 1.00 82.12 86 ILE A CA 1
ATOM 677 C C . ILE A 1 86 ? -5.056 1.319 6.764 1.00 82.12 86 ILE A C 1
ATOM 679 O O . ILE A 1 86 ? -4.806 2.521 6.704 1.00 82.12 86 ILE A O 1
ATOM 683 N N . GLU A 1 87 ? -4.438 0.414 6.015 1.00 79.88 87 GLU A N 1
ATOM 684 C CA . GLU A 1 87 ? -3.355 0.710 5.085 1.00 79.88 87 GLU A CA 1
ATOM 685 C C . GLU A 1 87 ? -3.748 0.431 3.635 1.00 79.88 87 GLU A C 1
ATOM 687 O O . GLU A 1 87 ? -4.507 -0.494 3.326 1.00 79.88 87 GLU A O 1
ATOM 692 N N . PHE A 1 88 ? -3.148 1.209 2.736 1.00 81.81 88 PHE A N 1
ATOM 693 C CA . PHE A 1 88 ? -3.259 1.072 1.284 1.00 81.81 88 PHE A CA 1
ATOM 694 C C . PHE A 1 88 ? -1.924 0.618 0.675 1.00 81.81 88 PHE A C 1
ATOM 696 O O . PHE A 1 88 ? -1.438 1.179 -0.304 1.00 81.81 88 PHE A O 1
ATOM 703 N N . SER A 1 89 ? -1.321 -0.401 1.282 1.00 85.75 89 SER A N 1
ATOM 704 C CA . SER A 1 89 ? -0.043 -0.994 0.885 1.00 85.75 89 SER A CA 1
ATOM 705 C C . SER A 1 89 ? -0.204 -2.483 0.574 1.00 85.75 89 SER A C 1
ATOM 707 O O . SER A 1 89 ? -1.121 -3.154 1.059 1.00 85.75 89 SER A O 1
ATOM 709 N N . LEU A 1 90 ? 0.685 -3.010 -0.266 1.00 88.62 90 LEU A N 1
ATOM 710 C CA . LEU A 1 90 ? 0.775 -4.447 -0.518 1.00 88.62 90 LEU A CA 1
ATOM 711 C C . LEU A 1 90 ? 1.705 -5.115 0.511 1.00 88.62 90 LEU A C 1
ATOM 713 O O . LEU A 1 90 ? 2.656 -4.481 0.970 1.00 88.62 90 LEU A O 1
ATOM 717 N N . PRO A 1 91 ? 1.468 -6.392 0.868 1.00 87.44 91 PRO A N 1
ATOM 718 C CA . PRO A 1 91 ? 2.438 -7.193 1.614 1.00 87.44 91 PRO A CA 1
ATOM 719 C C . PRO A 1 91 ? 3.806 -7.234 0.924 1.00 87.44 91 PRO A C 1
ATOM 721 O O . PRO A 1 91 ? 3.886 -7.241 -0.305 1.00 87.44 91 PRO A O 1
ATOM 724 N N . GLN A 1 92 ? 4.880 -7.255 1.712 1.00 87.81 92 GLN A N 1
ATOM 725 C CA . GLN A 1 92 ? 6.247 -7.143 1.196 1.00 87.81 92 GLN A CA 1
ATOM 726 C C . GLN A 1 92 ? 6.626 -8.308 0.266 1.00 87.81 92 GLN A C 1
ATOM 728 O O . GLN A 1 92 ? 7.222 -8.092 -0.785 1.00 87.81 92 GLN A O 1
ATOM 733 N N . ASP A 1 93 ? 6.206 -9.526 0.598 1.00 91.50 93 ASP A N 1
ATOM 734 C CA . ASP A 1 93 ? 6.366 -10.725 -0.231 1.00 91.50 93 ASP A CA 1
ATOM 735 C C . ASP A 1 93 ? 5.665 -10.588 -1.594 1.00 91.50 93 ASP A C 1
ATOM 737 O O . ASP A 1 93 ? 6.205 -10.983 -2.630 1.00 91.50 93 ASP A 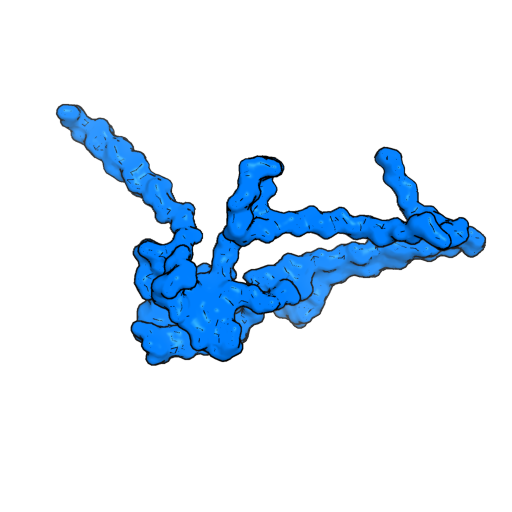O 1
ATOM 741 N N . VAL A 1 94 ? 4.487 -9.958 -1.618 1.00 92.56 94 VAL A N 1
ATOM 742 C CA . VAL A 1 94 ? 3.763 -9.650 -2.859 1.00 92.56 94 VAL A CA 1
ATOM 743 C C . VAL A 1 94 ? 4.512 -8.596 -3.674 1.00 92.56 94 VAL A C 1
ATOM 745 O O . VAL A 1 94 ? 4.651 -8.755 -4.887 1.00 92.56 94 VAL A O 1
ATOM 748 N N . VAL A 1 95 ? 5.029 -7.542 -3.034 1.00 93.88 95 VAL A N 1
ATOM 749 C CA . VAL A 1 95 ? 5.841 -6.514 -3.709 1.00 93.88 95 VAL A CA 1
ATOM 750 C C . VAL A 1 95 ? 7.073 -7.145 -4.357 1.00 93.88 95 VAL A C 1
ATOM 752 O O . VAL A 1 95 ? 7.348 -6.881 -5.525 1.00 93.88 95 VAL A O 1
ATOM 755 N N . GLU A 1 96 ? 7.777 -8.026 -3.649 1.00 96.31 96 GLU A N 1
ATOM 756 C CA . GLU A 1 96 ? 8.958 -8.728 -4.162 1.00 96.31 96 GLU A CA 1
ATOM 757 C C . GLU A 1 96 ? 8.629 -9.649 -5.344 1.00 96.31 96 GLU A C 1
ATOM 759 O O . GLU A 1 96 ? 9.340 -9.649 -6.356 1.00 96.31 96 GLU A O 1
ATOM 764 N N . ALA A 1 97 ? 7.518 -10.385 -5.266 1.00 96.56 97 ALA A N 1
ATOM 765 C CA . ALA A 1 97 ? 7.057 -11.236 -6.359 1.00 96.56 97 ALA A CA 1
ATOM 766 C C . ALA A 1 97 ? 6.711 -10.421 -7.619 1.00 96.56 97 ALA A C 1
ATOM 768 O O . ALA A 1 97 ? 7.124 -10.775 -8.730 1.00 96.56 97 ALA A O 1
ATOM 769 N N . VAL A 1 98 ? 5.998 -9.302 -7.455 1.00 96.31 98 VAL A N 1
ATOM 770 C CA . VAL A 1 98 ? 5.661 -8.392 -8.561 1.00 96.31 98 VAL A CA 1
ATOM 771 C C . VAL A 1 98 ? 6.918 -7.729 -9.120 1.00 96.31 98 VAL A C 1
ATOM 773 O O . VAL A 1 98 ? 7.066 -7.642 -10.335 1.00 96.31 98 VAL A O 1
ATOM 776 N N . GLN A 1 99 ? 7.858 -7.325 -8.265 1.00 97.50 99 GLN A N 1
ATOM 777 C CA . GLN A 1 99 ? 9.134 -6.723 -8.653 1.00 97.50 99 GLN A CA 1
ATOM 778 C C . GLN A 1 99 ? 9.963 -7.664 -9.536 1.00 97.50 99 GLN A C 1
ATOM 780 O O . GLN A 1 99 ? 10.553 -7.222 -10.526 1.00 97.50 99 GLN A O 1
ATOM 785 N N . ALA A 1 100 ? 10.012 -8.955 -9.200 1.00 97.81 100 ALA A N 1
ATOM 786 C CA . ALA A 1 100 ? 10.713 -9.950 -10.006 1.00 97.81 100 ALA A CA 1
ATOM 787 C C . ALA A 1 100 ? 10.079 -10.095 -11.400 1.00 97.81 100 ALA A C 1
ATOM 789 O O . ALA A 1 100 ? 10.787 -10.090 -12.408 1.00 97.81 100 ALA A O 1
ATOM 790 N N . LYS A 1 101 ? 8.745 -10.157 -11.470 1.00 97.69 101 LYS A N 1
ATOM 791 C CA . LYS A 1 101 ? 8.001 -10.242 -12.737 1.00 97.69 101 LYS A CA 1
ATOM 792 C C . LYS A 1 101 ? 8.103 -8.962 -13.569 1.00 97.69 101 LYS A C 1
ATOM 794 O O . LYS A 1 101 ? 8.249 -9.042 -14.785 1.00 97.69 101 LYS A O 1
ATOM 799 N N . LEU A 1 102 ? 8.107 -7.795 -12.926 1.00 97.00 102 LEU A N 1
ATOM 800 C CA . LEU A 1 102 ? 8.311 -6.503 -13.583 1.00 97.00 102 LEU A CA 1
ATOM 801 C C . LEU A 1 102 ? 9.662 -6.469 -14.302 1.00 97.00 102 LEU A C 1
ATOM 803 O O . LEU A 1 102 ? 9.725 -6.103 -15.474 1.00 97.00 102 LEU A O 1
ATOM 807 N N . LYS A 1 103 ? 10.730 -6.924 -13.635 1.00 97.56 103 LYS A N 1
ATOM 808 C CA . LYS A 1 103 ? 12.063 -7.008 -14.247 1.00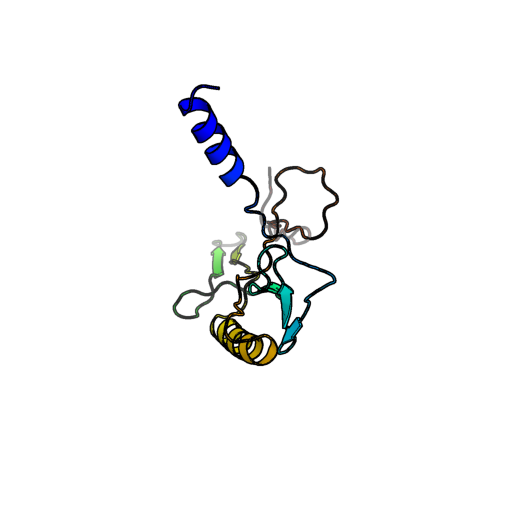 97.56 103 LYS A CA 1
ATOM 809 C C . LYS A 1 103 ? 12.108 -7.965 -15.431 1.00 97.56 103 LYS A C 1
ATOM 811 O O . LYS A 1 103 ? 12.722 -7.643 -16.440 1.00 97.56 103 LYS A O 1
ATOM 816 N N . GLN A 1 104 ? 11.417 -9.101 -15.345 1.00 96.81 104 GLN A N 1
ATOM 817 C CA . GLN A 1 104 ? 11.317 -10.047 -16.462 1.00 96.81 104 GLN A CA 1
ATOM 818 C C . GLN A 1 104 ? 10.595 -9.447 -17.676 1.00 96.81 104 GLN A C 1
ATOM 820 O O . GLN A 1 104 ? 10.938 -9.776 -18.809 1.00 96.81 104 GLN A O 1
ATOM 825 N N . GLN A 1 105 ? 9.601 -8.585 -17.450 1.00 95.00 105 GLN A N 1
ATOM 826 C CA . GLN A 1 105 ? 8.777 -8.017 -18.517 1.00 95.00 105 GLN A CA 1
ATOM 827 C C . GLN A 1 105 ? 9.366 -6.741 -19.138 1.00 95.00 105 GLN A C 1
ATOM 829 O O . GLN A 1 105 ? 9.241 -6.545 -20.344 1.00 95.00 105 GLN A O 1
ATOM 834 N N . VAL A 1 106 ? 9.977 -5.871 -18.329 1.00 94.06 106 VAL A N 1
ATOM 835 C CA . VAL A 1 106 ? 10.431 -4.526 -18.744 1.00 94.06 106 VAL A CA 1
ATOM 836 C C . VAL A 1 106 ? 11.957 -4.422 -18.808 1.00 94.06 106 VAL A C 1
ATOM 838 O O . VAL A 1 106 ? 12.495 -3.670 -19.617 1.00 94.06 106 VAL A O 1
ATOM 841 N N . GLY A 1 107 ? 12.666 -5.197 -17.988 1.00 95.12 107 GLY A N 1
ATOM 842 C CA . GLY A 1 107 ? 14.124 -5.220 -17.909 1.00 95.12 107 GLY A CA 1
ATOM 843 C C . GLY A 1 107 ? 14.649 -5.066 -16.481 1.00 95.12 107 GLY A C 1
ATOM 844 O O . GLY A 1 107 ? 13.975 -4.552 -15.591 1.00 95.12 107 GLY A O 1
ATOM 845 N N . ASP A 1 108 ? 15.902 -5.470 -16.265 1.00 96.06 108 ASP A N 1
ATOM 846 C CA . ASP A 1 108 ? 16.506 -5.601 -14.926 1.00 96.06 108 ASP A CA 1
ATOM 847 C C . ASP A 1 108 ? 16.579 -4.305 -14.107 1.00 96.06 108 ASP A C 1
ATOM 849 O O . ASP A 1 108 ? 16.695 -4.348 -12.876 1.00 96.06 108 ASP A O 1
ATOM 853 N N . ARG A 1 109 ? 16.529 -3.154 -14.788 1.00 96.62 109 ARG A N 1
ATOM 854 C CA . ARG A 1 109 ? 16.563 -1.824 -14.168 1.00 96.62 109 ARG A CA 1
ATOM 855 C C . ARG A 1 109 ? 15.213 -1.398 -13.598 1.00 96.62 109 ARG A C 1
ATOM 857 O O . ARG A 1 109 ? 15.201 -0.505 -12.759 1.00 96.62 109 ARG A O 1
ATOM 864 N N . ALA A 1 110 ? 14.114 -2.025 -14.019 1.00 96.88 110 ALA A N 1
ATOM 865 C CA . ALA A 1 110 ? 12.781 -1.656 -13.569 1.00 96.88 110 ALA A CA 1
ATOM 866 C C . ALA A 1 110 ? 12.594 -1.951 -12.073 1.00 96.88 110 ALA A C 1
ATOM 868 O O . ALA A 1 110 ? 12.986 -3.017 -11.581 1.00 96.88 110 ALA A O 1
ATOM 869 N N . TYR A 1 111 ? 11.976 -1.024 -11.344 1.00 97.31 111 TYR A N 1
ATOM 870 C CA . TYR A 1 111 ? 11.745 -1.141 -9.909 1.00 97.31 111 TYR A CA 1
ATOM 871 C C . TYR A 1 111 ? 10.392 -0.587 -9.467 1.00 97.31 111 TYR A C 1
ATOM 873 O O . TYR A 1 111 ? 9.815 0.300 -10.093 1.00 97.31 111 TYR A O 1
ATOM 881 N N . ILE A 1 112 ? 9.888 -1.138 -8.365 1.00 96.44 112 ILE A N 1
ATOM 882 C CA . ILE A 1 112 ? 8.682 -0.671 -7.698 1.00 96.44 112 ILE A CA 1
ATOM 883 C C . ILE A 1 112 ? 9.072 0.453 -6.739 1.00 96.44 112 ILE A C 1
ATOM 885 O O . ILE A 1 112 ? 9.788 0.224 -5.766 1.00 96.44 112 ILE A O 1
ATOM 889 N N . ALA A 1 113 ? 8.586 1.661 -7.010 1.00 94.44 113 ALA A N 1
ATOM 890 C CA . ALA A 1 113 ? 8.833 2.847 -6.193 1.00 94.44 113 ALA A CA 1
ATOM 891 C C . ALA A 1 113 ? 7.937 2.905 -4.939 1.00 94.44 113 ALA A C 1
ATOM 893 O O . ALA A 1 113 ? 8.259 3.600 -3.979 1.00 94.44 113 ALA A O 1
ATOM 894 N N . GLY A 1 114 ? 6.829 2.156 -4.928 1.00 91.50 114 GLY A N 1
ATOM 895 C CA . GLY A 1 114 ? 5.894 2.077 -3.805 1.00 91.50 114 GLY A CA 1
ATOM 896 C C . GLY A 1 114 ? 4.430 2.172 -4.244 1.00 91.50 114 GLY A C 1
ATOM 897 O O . GLY A 1 114 ? 4.134 2.023 -5.434 1.00 91.50 114 GLY A O 1
ATOM 898 N N . PRO A 1 115 ? 3.496 2.395 -3.301 1.00 89.81 115 PRO A N 1
ATOM 899 C CA . PRO A 1 115 ? 2.111 2.688 -3.649 1.00 89.81 115 PRO A CA 1
ATOM 900 C C . PRO A 1 115 ? 2.024 4.038 -4.366 1.00 89.81 115 PRO A C 1
ATOM 902 O O . PRO A 1 115 ? 2.816 4.941 -4.088 1.00 89.81 115 PRO A O 1
ATOM 905 N N . VAL A 1 116 ? 1.040 4.203 -5.253 1.00 86.94 116 VAL A N 1
ATOM 906 C CA . VA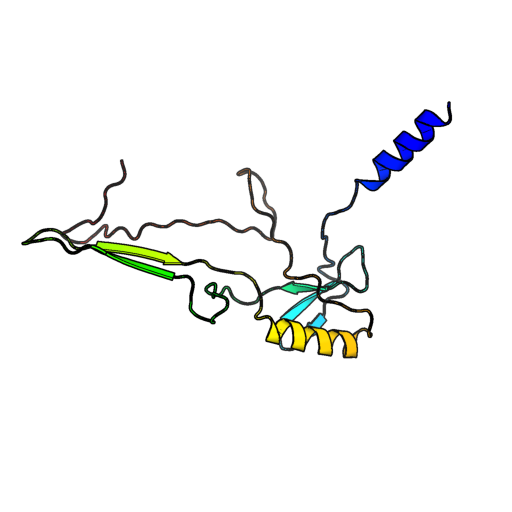L A 1 116 ? 0.738 5.516 -5.845 1.00 86.94 116 VAL A CA 1
ATOM 907 C C . VAL A 1 116 ? 0.472 6.523 -4.716 1.00 86.94 116 VAL A C 1
ATOM 909 O O . VAL A 1 116 ? -0.425 6.284 -3.900 1.00 86.94 116 VAL A O 1
ATOM 912 N N . PRO A 1 117 ? 1.216 7.644 -4.646 1.00 74.75 117 PRO A N 1
ATOM 913 C CA . PRO A 1 117 ? 1.029 8.628 -3.589 1.00 74.75 117 PRO A CA 1
ATOM 914 C C . PRO A 1 117 ? -0.360 9.257 -3.676 1.00 74.75 117 PRO A C 1
ATOM 916 O O . PRO A 1 117 ? -0.681 9.963 -4.633 1.00 74.75 117 PRO A O 1
ATOM 919 N N . MET A 1 118 ? -1.189 9.017 -2.663 1.00 69.44 118 MET A N 1
ATOM 920 C CA . MET A 1 118 ? -2.482 9.685 -2.541 1.00 69.44 118 MET A CA 1
ATOM 921 C C . MET A 1 118 ? -2.280 11.048 -1.878 1.00 69.44 118 MET A C 1
ATOM 923 O O . MET A 1 118 ? -1.663 11.143 -0.816 1.00 69.44 118 MET A O 1
ATOM 927 N N . LYS A 1 119 ? -2.787 12.119 -2.494 1.00 62.31 119 LYS A N 1
ATOM 928 C CA . LYS A 1 119 ? -2.730 13.459 -1.900 1.00 62.31 119 LYS A CA 1
ATOM 929 C C . LYS A 1 119 ? -3.840 13.602 -0.858 1.00 62.31 119 LYS A C 1
ATOM 931 O O . LYS A 1 119 ? -5.012 13.386 -1.155 1.00 62.31 119 LYS A O 1
ATOM 936 N N . GLN A 1 120 ? -3.472 13.983 0.364 1.00 52.00 120 GLN A N 1
ATOM 937 C CA . GLN A 1 120 ? -4.435 14.343 1.404 1.00 52.00 120 GLN A CA 1
ATOM 938 C C . GLN A 1 120 ? -4.945 15.771 1.168 1.00 52.00 120 GLN A C 1
ATOM 940 O O . GLN A 1 120 ? -4.158 16.683 0.911 1.00 52.00 120 GLN A O 1
ATOM 945 N N . ILE A 1 121 ? -6.256 15.983 1.288 1.00 52.56 121 ILE A N 1
ATOM 946 C CA . ILE A 1 121 ? -6.848 17.322 1.231 1.00 52.56 121 ILE A CA 1
ATOM 947 C C . ILE A 1 121 ? -6.566 18.052 2.546 1.00 52.56 121 ILE A C 1
ATOM 949 O O . ILE A 1 121 ? -6.893 17.555 3.621 1.00 52.56 121 ILE A O 1
ATOM 953 N N . THR A 1 122 ? -6.006 19.259 2.465 1.00 54.84 122 THR A N 1
ATOM 954 C CA . THR A 1 122 ? -5.930 20.194 3.605 1.00 54.84 122 THR A CA 1
ATOM 955 C C . THR A 1 122 ? -6.947 21.340 3.482 1.00 54.84 122 THR A C 1
ATOM 957 O O . THR A 1 122 ? -7.126 22.078 4.439 1.00 54.84 122 THR A O 1
ATOM 960 N N . ASN A 1 123 ? -7.648 21.491 2.345 1.00 51.25 123 ASN A N 1
ATOM 961 C CA . ASN A 1 123 ? -8.635 22.557 2.112 1.00 51.25 123 ASN A CA 1
ATOM 962 C C . ASN A 1 123 ? -9.848 22.062 1.301 1.00 51.25 123 ASN A C 1
ATOM 964 O O . ASN A 1 123 ? -9.671 21.472 0.241 1.00 51.25 123 ASN A O 1
ATOM 968 N N . GLU A 1 124 ? -11.065 22.376 1.755 1.00 53.16 124 GLU A N 1
ATOM 969 C CA . GLU A 1 124 ? -12.372 21.867 1.277 1.00 53.16 124 GLU A CA 1
ATOM 970 C C . GLU A 1 124 ? -12.777 22.201 -0.183 1.00 53.16 124 GLU A C 1
ATOM 972 O O . GLU A 1 124 ? -13.938 22.046 -0.545 1.00 53.16 124 GLU A O 1
ATOM 977 N N . ASN A 1 125 ? -11.869 22.656 -1.051 1.00 50.16 125 ASN A N 1
ATOM 978 C CA . ASN A 1 125 ? -12.222 23.265 -2.343 1.00 50.16 125 ASN A CA 1
ATOM 979 C C . ASN A 1 125 ? -11.466 22.710 -3.566 1.00 50.16 125 ASN A C 1
ATOM 981 O O . ASN A 1 125 ? -11.088 23.482 -4.448 1.00 50.16 125 ASN A O 1
ATOM 985 N N . THR A 1 126 ? -11.258 21.394 -3.687 1.00 46.75 126 THR A N 1
ATOM 986 C CA . THR A 1 126 ? -10.725 20.829 -4.944 1.00 46.75 126 THR A CA 1
ATOM 987 C C . THR A 1 126 ? -11.453 19.564 -5.413 1.00 46.75 126 THR A C 1
ATOM 989 O O . THR A 1 126 ? -11.525 18.554 -4.719 1.00 46.75 126 THR A O 1
ATOM 992 N N . ASN A 1 127 ? -11.967 19.618 -6.648 1.00 49.22 127 ASN A N 1
ATOM 993 C CA . ASN A 1 127 ? -12.495 18.488 -7.424 1.00 49.22 127 ASN A CA 1
ATOM 994 C C . ASN A 1 127 ? -11.340 17.670 -8.038 1.00 49.22 127 ASN A C 1
ATOM 996 O O . ASN A 1 127 ? -11.231 17.564 -9.259 1.00 49.22 127 ASN A O 1
ATOM 1000 N N . GLU A 1 128 ? -10.431 17.149 -7.217 1.00 43.00 128 GLU A N 1
ATOM 1001 C CA . GLU A 1 128 ? -9.312 16.324 -7.693 1.00 43.00 128 GLU A CA 1
ATOM 1002 C C . GLU A 1 128 ? -9.626 14.828 -7.532 1.00 43.00 128 GLU A C 1
ATOM 1004 O O . GLU A 1 128 ? -10.169 14.387 -6.526 1.00 43.00 128 GLU A O 1
ATOM 1009 N N . VAL A 1 129 ? -9.304 14.020 -8.542 1.00 45.00 129 VAL A N 1
ATOM 1010 C CA . VAL A 1 129 ? -9.541 12.569 -8.527 1.00 45.00 129 VAL A CA 1
ATOM 1011 C C . VAL A 1 129 ? -8.354 11.882 -7.842 1.00 45.00 129 VAL A C 1
ATOM 1013 O O . VAL A 1 129 ? -7.225 12.030 -8.298 1.00 45.00 129 VAL A O 1
ATOM 1016 N N . GLY A 1 130 ? -8.606 11.135 -6.758 1.00 48.72 130 GLY A N 1
ATOM 1017 C CA . GLY A 1 130 ? -7.574 10.408 -5.991 1.00 48.72 130 GLY A CA 1
ATOM 1018 C C . GLY A 1 130 ? -7.366 10.929 -4.563 1.00 48.72 130 GLY A C 1
ATOM 1019 O O . GLY A 1 130 ? -6.241 11.224 -4.166 1.00 48.72 130 GLY A O 1
ATOM 1020 N N . GLN A 1 131 ? -8.459 11.069 -3.807 1.00 54.38 131 GLN A N 1
ATOM 1021 C CA . GLN A 1 131 ? -8.499 11.687 -2.477 1.00 54.38 131 GLN A CA 1
ATOM 1022 C C . GLN A 1 131 ? -8.769 10.642 -1.381 1.00 54.38 131 GLN A C 1
ATOM 1024 O O . GLN A 1 131 ? -9.540 9.706 -1.595 1.00 54.38 131 GLN A O 1
ATOM 1029 N N . PHE A 1 132 ? -8.186 10.827 -0.192 1.00 53.97 132 PHE A N 1
ATOM 1030 C CA . PHE A 1 132 ? -8.491 10.029 1.002 1.00 53.97 132 PHE A CA 1
ATOM 1031 C C . PHE A 1 132 ? -8.995 10.927 2.139 1.00 53.97 132 PHE A C 1
ATOM 1033 O O . PHE A 1 132 ? -8.322 11.886 2.518 1.00 53.97 132 PHE A O 1
ATOM 1040 N N . ASN A 1 133 ? -10.164 10.592 2.694 1.00 48.91 133 ASN A N 1
ATOM 1041 C CA . ASN A 1 133 ? -10.745 11.243 3.868 1.00 48.91 133 ASN A CA 1
ATOM 1042 C C . ASN A 1 133 ? -10.596 10.327 5.085 1.00 48.91 133 ASN A C 1
ATOM 1044 O O . ASN A 1 133 ? -11.047 9.181 5.060 1.00 48.91 133 ASN A O 1
ATOM 1048 N N . VAL A 1 134 ? -10.020 10.846 6.172 1.00 53.88 134 VAL A N 1
ATOM 1049 C CA . VAL A 1 134 ? -10.039 10.159 7.469 1.00 53.88 134 VAL A CA 1
ATOM 1050 C C . VAL A 1 134 ? -11.445 10.302 8.047 1.00 53.88 134 VAL A C 1
ATOM 1052 O O . VAL A 1 134 ? -11.787 11.322 8.641 1.00 53.88 134 VAL A O 1
ATOM 1055 N N . VAL A 1 135 ? -12.278 9.283 7.849 1.00 53.12 135 VAL A N 1
ATOM 1056 C CA . VAL A 1 135 ? -13.605 9.217 8.464 1.00 53.12 135 VAL A CA 1
ATOM 1057 C C . VAL A 1 135 ? -13.453 8.601 9.851 1.00 53.12 135 VAL A C 1
ATOM 1059 O O . VAL A 1 135 ? -13.377 7.384 9.998 1.00 53.12 135 VAL A O 1
ATOM 1062 N N . SER A 1 136 ? -13.399 9.449 10.877 1.00 50.25 136 SER A N 1
ATOM 1063 C CA . SER A 1 136 ? -13.620 9.004 12.253 1.00 50.25 136 SER A CA 1
ATOM 1064 C C . SER A 1 136 ? -15.127 8.934 12.487 1.00 50.25 136 SER A C 1
ATOM 1066 O O . SER A 1 136 ? -15.823 9.939 12.344 1.00 50.25 136 SER A O 1
ATOM 1068 N N . SER A 1 137 ? -15.645 7.749 12.801 1.00 47.16 137 SER A N 1
ATOM 1069 C CA . SER A 1 137 ? -17.050 7.560 13.156 1.00 47.16 137 SER A CA 1
ATOM 1070 C C . SER A 1 137 ? -17.135 6.931 14.536 1.00 47.16 137 SER A C 1
ATOM 1072 O O . SER A 1 137 ? -16.459 5.944 14.826 1.00 47.16 137 SER A O 1
ATOM 1074 N N . ILE A 1 138 ? -17.964 7.519 15.391 1.00 53.19 138 ILE A N 1
ATOM 1075 C CA . ILE A 1 138 ? -18.340 6.937 16.674 1.00 53.19 138 ILE A CA 1
ATOM 1076 C C . ILE A 1 138 ? -19.627 6.157 16.415 1.00 53.19 138 ILE A C 1
ATOM 1078 O O . ILE A 1 138 ? -20.605 6.728 15.933 1.00 53.19 138 ILE A O 1
ATOM 1082 N N . LEU A 1 139 ? -19.625 4.857 16.714 1.00 52.19 139 LEU A N 1
ATOM 1083 C CA . LEU A 1 139 ? -20.830 4.029 16.679 1.00 52.19 139 LEU A CA 1
ATOM 1084 C C . LEU A 1 139 ? -21.798 4.527 17.758 1.00 52.19 139 LEU A C 1
ATOM 1086 O O . LEU A 1 139 ? -21.691 4.155 18.924 1.00 52.19 139 LEU A O 1
ATOM 1090 N N . THR A 1 140 ? -22.732 5.393 17.375 1.00 47.00 140 THR A N 1
ATOM 1091 C CA . THR A 1 140 ? -23.800 5.863 18.252 1.00 47.00 140 THR A CA 1
ATOM 1092 C C . THR A 1 140 ? -25.006 4.947 18.109 1.00 47.00 140 THR A C 1
ATOM 1094 O O . THR A 1 140 ? -25.596 4.807 17.038 1.00 47.00 140 THR A O 1
ATOM 1097 N N . ASN A 1 141 ? -25.397 4.307 19.209 1.00 48.16 141 ASN A N 1
ATOM 1098 C CA . ASN A 1 141 ? -26.721 3.710 19.296 1.00 48.16 141 ASN A CA 1
ATOM 1099 C C . ASN A 1 141 ? -27.740 4.855 19.392 1.00 48.16 141 ASN A C 1
ATOM 1101 O O . ASN A 1 141 ? -27.915 5.429 20.463 1.00 48.16 141 ASN A O 1
ATOM 1105 N N . THR A 1 142 ? -28.345 5.243 18.268 1.00 52.44 142 THR A N 1
ATOM 1106 C CA . THR A 1 142 ? -29.324 6.343 18.217 1.00 52.44 142 THR A CA 1
ATOM 1107 C C . THR A 1 142 ? -30.757 5.900 18.511 1.00 52.44 142 THR A C 1
ATOM 1109 O O . THR A 1 142 ? -31.592 6.755 18.785 1.00 52.44 142 THR A O 1
ATOM 1112 N N . ASN A 1 143 ? -31.045 4.591 18.485 1.00 52.25 143 ASN A N 1
ATOM 1113 C CA . ASN A 1 143 ? -32.412 4.051 18.554 1.00 52.25 143 ASN A CA 1
ATOM 1114 C C . ASN A 1 143 ? -32.623 2.975 19.643 1.00 52.25 143 ASN A C 1
ATOM 1116 O O . ASN A 1 143 ? -33.674 2.338 19.659 1.00 52.25 143 ASN A O 1
ATOM 1120 N N . GLY A 1 144 ? -31.643 2.715 20.513 1.00 56.09 144 GLY A N 1
ATOM 1121 C CA . GLY A 1 144 ? -31.777 1.782 21.640 1.00 56.09 144 GLY A CA 1
ATOM 1122 C C . GLY A 1 144 ? -32.182 2.484 22.937 1.00 56.09 144 GLY A C 1
ATOM 1123 O O . GLY A 1 144 ? -31.947 3.680 23.080 1.00 56.09 144 GLY A O 1
ATOM 1124 N N . GLU A 1 145 ? -32.746 1.731 23.889 1.00 50.75 145 GLU A N 1
ATOM 1125 C CA . GLU A 1 145 ? -33.184 2.241 25.206 1.00 50.75 145 GLU A CA 1
ATOM 1126 C C . GLU A 1 145 ? -32.046 2.869 26.038 1.00 50.75 145 GLU A C 1
ATOM 1128 O O . GLU A 1 145 ? -32.316 3.647 26.944 1.00 50.75 145 GLU A O 1
ATOM 1133 N N . ASP A 1 146 ? -30.788 2.618 25.660 1.00 51.66 146 ASP A N 1
ATOM 1134 C CA . ASP A 1 146 ? -29.575 3.014 26.371 1.00 51.66 146 ASP A CA 1
ATOM 1135 C C . ASP A 1 146 ? -28.516 3.601 25.405 1.00 51.66 146 ASP A C 1
ATOM 1137 O O . ASP A 1 146 ? -27.606 2.917 24.916 1.00 51.66 146 ASP A O 1
ATOM 1141 N N . ALA A 1 147 ? -28.664 4.883 25.058 1.00 52.97 147 ALA A N 1
ATOM 1142 C CA . ALA A 1 147 ? -27.795 5.581 24.107 1.00 52.97 147 ALA A CA 1
ATOM 1143 C C . ALA A 1 147 ? -26.399 5.864 24.696 1.00 52.97 147 ALA A C 1
ATOM 1145 O O . ALA A 1 147 ? -26.253 6.504 25.734 1.00 52.97 147 ALA A O 1
ATOM 1146 N N . PHE A 1 148 ? -25.359 5.393 24.002 1.00 54.22 148 PHE A N 1
ATOM 1147 C CA . PHE A 1 148 ? -24.056 5.130 24.616 1.00 54.22 148 PHE A CA 1
ATOM 1148 C C . PHE A 1 148 ? -23.111 6.338 24.760 1.00 54.22 148 PHE A C 1
ATOM 1150 O O . PHE A 1 148 ? -22.188 6.292 25.564 1.00 54.22 148 PHE A O 1
ATOM 1157 N N . THR A 1 149 ? -23.314 7.436 24.033 1.00 45.12 149 THR A N 1
ATOM 1158 C CA . THR A 1 149 ? -22.460 8.635 24.140 1.00 45.12 149 THR A CA 1
ATOM 1159 C C . THR A 1 149 ? -23.192 9.850 23.575 1.00 45.12 149 THR A C 1
ATOM 1161 O O . THR A 1 149 ? -23.548 9.843 22.393 1.00 45.12 149 THR A O 1
ATOM 1164 N N . SER A 1 150 ? -23.397 10.899 24.376 1.00 39.28 150 SER A N 1
ATOM 1165 C CA . SER A 1 150 ? -23.779 12.218 23.862 1.00 39.28 150 SER A CA 1
ATOM 1166 C C . SER A 1 150 ? -22.524 13.013 23.493 1.00 39.28 150 SER A C 1
ATOM 1168 O O . SER A 1 150 ? -21.561 13.056 24.255 1.00 39.28 150 SER A O 1
ATOM 1170 N N . ASN A 1 151 ? -22.535 13.644 22.319 1.00 34.41 151 ASN A N 1
ATOM 1171 C CA . ASN A 1 151 ? -21.615 14.735 22.008 1.00 34.41 151 ASN A CA 1
ATOM 1172 C C . ASN A 1 151 ? -22.287 16.042 22.441 1.00 34.41 151 ASN A C 1
ATOM 1174 O O . ASN A 1 151 ? -23.427 16.297 22.044 1.00 34.41 151 ASN A O 1
ATOM 1178 N N . VAL A 1 152 ? -21.579 16.848 23.232 1.00 37.03 152 VAL A N 1
ATOM 1179 C CA . VAL A 1 152 ? -21.799 18.300 23.316 1.00 37.03 152 VAL A CA 1
ATOM 1180 C C . VAL A 1 152 ? -20.666 18.964 22.556 1.00 37.03 152 VAL A C 1
ATOM 1182 O O . VAL A 1 152 ? -19.511 18.537 22.778 1.00 37.03 152 VAL A O 1
#

Foldseek 3Di:
DPPVVVVVVVVVVVPPDPDQDWDPPPPWDADPNWIWTAGPVDNQEIATFAPDKDWDADPVRHGPWDWAWADDPDPDDIDIDIDTDIDRFDDPVVLVVVQVVSCVVPHVSHHYPTHDDADEDPDPDDPDPRYDDDDDDDPFPPPDPHTPDDDD

Radius of gyration: 23.84 Å; chains: 1; bounding box: 63×50×59 Å

pLDDT: mean 74.04, std 18.52, range [34.41, 97.81]

Secondary structure (DSSP, 8-state):
--HHHHHHHHHHHTTS-----B-SSSS-EEETTEEEEEBSS-TTEEEEEPSS-EE-B-TTS-B-EEEEEE--STT---EEEEEE-EE----HHHHHHHHHHHHHHH-TT-EEEEE--PEEPSSS----SSEE---------SSSSS------